Protein AF-A0A444TVW5-F1 (afdb_monomer)

Radius of gyration: 19.04 Å; Cα contacts (8 Å, |Δi|>4): 33; chains: 1; bounding box: 37×30×58 Å

Organism: Acipenser ruthenus (NCBI:txid7906)

Structure (mmCIF, N/CA/C/O backbone):
data_AF-A0A444TVW5-F1
#
_entry.id   AF-A0A444TVW5-F1
#
loop_
_atom_site.group_PDB
_atom_site.id
_atom_site.type_symbol
_atom_site.label_atom_id
_atom_site.label_alt_id
_atom_site.label_comp_id
_atom_site.label_asym_id
_atom_site.label_entity_id
_atom_site.label_seq_id
_atom_site.pdbx_PDB_ins_code
_atom_site.Cartn_x
_atom_site.Cartn_y
_atom_site.Cartn_z
_atom_site.occupancy
_atom_site.B_iso_or_equiv
_atom_site.auth_seq_id
_atom_site.auth_comp_id
_atom_site.auth_asym_id
_atom_site.auth_atom_id
_atom_site.pdbx_PDB_model_num
ATOM 1 N N . MET A 1 1 ? 9.878 -6.702 -8.348 1.00 72.81 1 MET A N 1
ATOM 2 C CA . MET A 1 1 ? 9.387 -5.324 -8.111 1.00 72.81 1 MET A CA 1
ATOM 3 C C . MET A 1 1 ? 8.063 -5.042 -8.808 1.00 72.81 1 MET A C 1
ATOM 5 O O . MET A 1 1 ? 7.048 -5.091 -8.133 1.00 72.81 1 MET A O 1
ATOM 9 N N . ALA A 1 2 ? 8.007 -4.789 -10.123 1.00 76.00 2 ALA A N 1
ATOM 10 C CA . ALA A 1 2 ? 6.727 -4.453 -10.770 1.00 76.00 2 ALA A CA 1
ATOM 11 C C . ALA A 1 2 ? 5.713 -5.597 -10.786 1.00 76.00 2 ALA A C 1
ATOM 13 O O . ALA A 1 2 ? 4.542 -5.374 -10.506 1.00 76.00 2 ALA A O 1
ATOM 14 N N . GLU A 1 3 ? 6.153 -6.820 -11.081 1.00 81.25 3 GLU A N 1
ATOM 15 C CA . GLU A 1 3 ? 5.263 -7.985 -11.080 1.00 81.25 3 GLU A CA 1
ATOM 16 C C . GLU A 1 3 ? 4.682 -8.252 -9.681 1.00 81.25 3 GLU A C 1
ATOM 18 O O . GLU A 1 3 ? 3.490 -8.519 -9.543 1.00 81.25 3 GLU A O 1
ATOM 23 N N . ASP A 1 4 ? 5.500 -8.097 -8.637 1.00 81.69 4 ASP A N 1
ATOM 24 C CA . ASP A 1 4 ? 5.074 -8.233 -7.241 1.00 81.69 4 ASP A CA 1
ATOM 25 C C . ASP A 1 4 ? 4.096 -7.123 -6.843 1.00 81.69 4 ASP A C 1
ATOM 27 O O . ASP A 1 4 ? 3.086 -7.402 -6.202 1.00 81.69 4 ASP A O 1
ATOM 31 N N . ALA A 1 5 ? 4.331 -5.886 -7.296 1.00 82.06 5 ALA A N 1
ATOM 32 C CA . ALA A 1 5 ? 3.420 -4.764 -7.087 1.00 82.06 5 ALA A CA 1
ATOM 33 C C . ALA A 1 5 ? 2.071 -4.963 -7.807 1.00 82.06 5 ALA A C 1
ATOM 35 O O . ALA A 1 5 ? 1.022 -4.661 -7.238 1.00 82.06 5 ALA A O 1
ATOM 36 N N . ILE A 1 6 ? 2.069 -5.524 -9.025 1.00 85.88 6 ILE A N 1
ATOM 37 C CA . ILE A 1 6 ? 0.841 -5.888 -9.755 1.00 85.88 6 ILE A CA 1
ATOM 38 C C . ILE A 1 6 ? 0.063 -6.962 -8.987 1.00 85.88 6 ILE A C 1
ATOM 40 O O . ILE A 1 6 ? -1.145 -6.815 -8.798 1.00 85.88 6 ILE A O 1
ATOM 44 N N . LYS A 1 7 ? 0.743 -8.018 -8.518 1.00 86.69 7 LYS A N 1
ATOM 45 C CA . LYS A 1 7 ? 0.121 -9.106 -7.743 1.00 86.69 7 LYS A CA 1
ATOM 46 C C . LYS A 1 7 ? -0.451 -8.603 -6.421 1.00 86.69 7 LYS A C 1
ATOM 48 O O . LYS A 1 7 ? -1.591 -8.927 -6.102 1.00 86.69 7 LYS A O 1
ATOM 53 N N . LEU A 1 8 ? 0.296 -7.774 -5.691 1.00 84.25 8 LEU A N 1
ATOM 54 C CA . LEU A 1 8 ? -0.163 -7.148 -4.449 1.00 84.25 8 LEU A CA 1
ATOM 55 C C . LEU A 1 8 ? -1.378 -6.256 -4.679 1.00 84.25 8 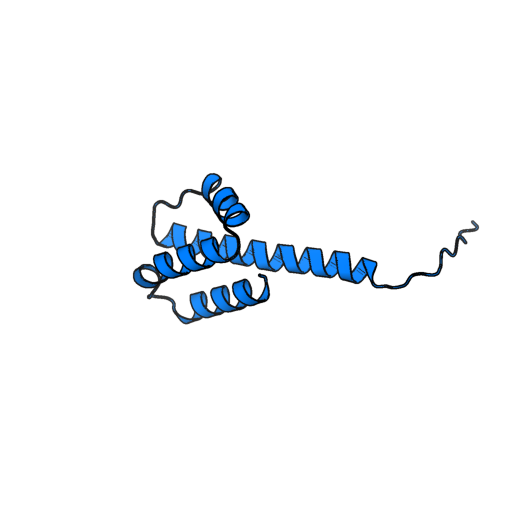LEU A C 1
ATOM 57 O O . LEU A 1 8 ? -2.353 -6.367 -3.944 1.00 84.25 8 LEU A O 1
ATOM 61 N N . ARG A 1 9 ? -1.357 -5.420 -5.723 1.00 86.31 9 ARG A N 1
ATOM 62 C CA . ARG A 1 9 ? -2.497 -4.569 -6.084 1.00 86.31 9 ARG A CA 1
ATOM 63 C C . ARG A 1 9 ? -3.728 -5.399 -6.446 1.00 86.31 9 ARG A C 1
ATOM 65 O O . ARG A 1 9 ? -4.823 -5.070 -6.006 1.00 86.31 9 ARG A O 1
ATOM 72 N N . GLY A 1 10 ? -3.558 -6.457 -7.241 1.00 86.81 10 GLY A N 1
ATOM 73 C CA . GLY A 1 10 ? -4.645 -7.370 -7.604 1.00 86.81 10 GLY A CA 1
ATOM 74 C C . GLY A 1 10 ? -5.258 -8.031 -6.373 1.00 86.81 10 GLY A C 1
ATOM 75 O O . GLY A 1 10 ? -6.461 -7.928 -6.155 1.00 86.81 10 GLY A O 1
ATOM 76 N N . TRP A 1 11 ? -4.410 -8.598 -5.514 1.00 86.38 11 TRP A N 1
ATOM 77 C CA . TRP A 1 11 ? -4.837 -9.216 -4.262 1.00 86.38 11 TRP A CA 1
ATOM 78 C C . TRP A 1 11 ? -5.587 -8.232 -3.356 1.00 86.38 11 TRP A C 1
ATOM 80 O O . TRP A 1 11 ? -6.615 -8.587 -2.784 1.00 86.38 11 TRP A O 1
ATOM 90 N N . PHE A 1 12 ? -5.110 -6.987 -3.258 1.00 84.62 12 PHE A N 1
ATOM 91 C CA . PHE A 1 12 ? -5.732 -5.945 -2.442 1.00 84.62 12 PHE A CA 1
ATOM 92 C C . PHE A 1 12 ? -7.163 -5.629 -2.891 1.00 84.62 12 PHE A C 1
ATOM 94 O O . PHE A 1 12 ? -8.065 -5.517 -2.068 1.00 84.62 12 PHE A O 1
ATOM 101 N N . LEU A 1 13 ? -7.380 -5.530 -4.206 1.00 83.62 13 LEU A N 1
ATOM 102 C CA . LEU A 1 13 ? -8.696 -5.252 -4.784 1.00 83.62 13 LEU A CA 1
ATOM 103 C C . LEU A 1 13 ? -9.659 -6.441 -4.654 1.00 83.62 13 LEU A C 1
ATOM 105 O O . LEU A 1 13 ? -10.856 -6.241 -4.471 1.00 83.62 13 LEU A O 1
ATOM 109 N N . GLU A 1 14 ? -9.151 -7.672 -4.735 1.00 88.38 14 GLU A N 1
ATOM 110 C CA . GLU A 1 14 ? -9.954 -8.895 -4.591 1.00 88.38 14 GLU A CA 1
ATOM 111 C C . GLU A 1 14 ? -10.377 -9.176 -3.139 1.00 88.38 14 GLU A C 1
ATOM 113 O O . GLU A 1 14 ? -11.370 -9.865 -2.915 1.00 88.38 14 GLU A O 1
ATOM 118 N N . ASN A 1 15 ? -9.648 -8.638 -2.155 1.00 84.50 15 ASN A N 1
ATOM 119 C CA . ASN A 1 15 ? -9.857 -8.886 -0.723 1.00 84.50 15 ASN A CA 1
ATOM 120 C C . ASN A 1 15 ? -10.370 -7.648 0.034 1.00 84.50 15 ASN A C 1
ATOM 122 O O . ASN A 1 15 ? -10.072 -7.472 1.220 1.00 84.50 15 ASN A O 1
ATOM 126 N N . ALA A 1 16 ? -11.156 -6.803 -0.639 1.00 78.94 16 ALA A N 1
ATOM 127 C CA . ALA A 1 16 ? -11.810 -5.656 -0.016 1.00 78.94 16 ALA A CA 1
ATOM 128 C C . ALA A 1 16 ? -12.624 -6.083 1.228 1.00 78.94 16 ALA A C 1
ATOM 130 O O . ALA A 1 16 ? -13.383 -7.055 1.189 1.00 78.94 16 ALA A O 1
ATOM 131 N N . GLY A 1 17 ? -12.454 -5.372 2.342 1.00 81.88 17 GLY A N 1
ATOM 132 C CA . GLY A 1 17 ? -13.000 -5.689 3.666 1.00 81.88 17 GLY A CA 1
ATOM 133 C C . GLY A 1 17 ? -12.026 -6.389 4.630 1.00 81.88 17 GLY A C 1
ATOM 134 O O . GLY A 1 17 ? -12.356 -6.563 5.807 1.00 81.88 17 GLY A O 1
ATOM 135 N N . LEU A 1 18 ? -10.835 -6.799 4.174 1.00 85.19 18 LEU A N 1
ATOM 136 C CA . LEU A 1 18 ? -9.778 -7.391 5.014 1.00 85.19 18 LEU A CA 1
ATOM 137 C C . LEU A 1 18 ? -8.605 -6.436 5.276 1.00 85.19 18 LEU A C 1
ATOM 139 O O . LEU A 1 18 ? -7.551 -6.859 5.762 1.00 85.19 18 LEU A O 1
ATOM 143 N N . GLU A 1 19 ? -8.763 -5.148 4.982 1.00 83.56 19 GLU A N 1
ATOM 144 C CA . GLU A 1 19 ? -7.694 -4.150 5.006 1.00 83.56 19 GLU A CA 1
ATOM 145 C C . GLU A 1 19 ? -7.066 -4.052 6.396 1.00 83.56 19 GLU A C 1
ATOM 147 O O . GLU A 1 19 ? -5.856 -4.180 6.526 1.00 83.56 19 GLU A O 1
ATOM 152 N N . ALA A 1 20 ? -7.868 -3.950 7.460 1.00 81.75 20 ALA A N 1
ATOM 153 C CA . ALA A 1 20 ? -7.365 -3.825 8.834 1.00 81.75 20 ALA A CA 1
ATOM 154 C C . ALA A 1 20 ? -6.459 -4.988 9.284 1.00 81.75 20 ALA A C 1
ATOM 156 O O . ALA A 1 20 ? -5.561 -4.796 10.102 1.00 81.75 20 ALA A O 1
ATOM 157 N N . GLN A 1 21 ? -6.683 -6.194 8.755 1.00 84.62 21 GLN A N 1
ATOM 158 C CA . GLN A 1 21 ? -5.901 -7.386 9.099 1.00 84.62 21 GLN A CA 1
ATOM 159 C C . GLN A 1 21 ? -4.684 -7.559 8.183 1.00 84.62 21 GLN A C 1
ATOM 161 O O . GLN A 1 21 ? -3.654 -8.085 8.603 1.00 84.62 21 GLN A O 1
ATOM 166 N N . SER A 1 22 ? -4.800 -7.121 6.930 1.00 81.88 22 SER A N 1
ATOM 167 C CA . SER A 1 22 ? -3.802 -7.346 5.885 1.00 81.88 22 SER A CA 1
ATOM 168 C C . SER A 1 22 ? -2.799 -6.204 5.734 1.00 81.88 22 SER A C 1
ATOM 170 O O . SER A 1 22 ? -1.637 -6.469 5.426 1.00 81.88 22 SER A O 1
ATOM 172 N N . LEU A 1 23 ? -3.196 -4.960 6.020 1.00 83.44 23 LEU A N 1
ATOM 173 C CA . LEU A 1 23 ? -2.355 -3.759 5.946 1.00 83.44 23 LEU A CA 1
ATOM 174 C C . LEU A 1 23 ? -0.997 -3.930 6.644 1.00 83.44 23 LEU A C 1
ATOM 176 O O . LEU A 1 23 ? 0.020 -3.684 5.998 1.00 83.44 23 LEU A O 1
ATOM 180 N N . PRO A 1 24 ? -0.918 -4.416 7.901 1.00 83.75 24 PRO A N 1
ATOM 181 C CA . PRO A 1 24 ? 0.368 -4.593 8.578 1.00 83.75 24 PRO A CA 1
ATOM 182 C C . PRO A 1 24 ? 1.290 -5.595 7.869 1.00 83.75 24 PRO A C 1
ATOM 184 O O . PRO A 1 24 ? 2.510 -5.433 7.860 1.00 83.75 24 PRO A O 1
ATOM 187 N N . ILE A 1 25 ? 0.711 -6.636 7.263 1.00 85.31 25 ILE A N 1
ATOM 188 C CA . ILE A 1 25 ? 1.448 -7.679 6.541 1.00 85.31 25 ILE A CA 1
ATOM 189 C C . ILE A 1 25 ? 1.967 -7.120 5.214 1.00 85.31 25 ILE A C 1
ATOM 191 O O . ILE A 1 25 ? 3.125 -7.343 4.866 1.00 85.31 25 ILE A O 1
ATOM 195 N N . ILE A 1 26 ? 1.136 -6.357 4.504 1.00 82.44 26 ILE A N 1
ATOM 196 C CA . ILE A 1 26 ? 1.489 -5.736 3.225 1.00 82.44 26 ILE A CA 1
ATOM 197 C C . ILE A 1 26 ? 2.566 -4.674 3.411 1.00 82.44 26 ILE A C 1
ATOM 199 O O . ILE A 1 26 ? 3.560 -4.702 2.696 1.00 82.44 26 ILE A O 1
ATOM 203 N N . VAL A 1 27 ? 2.422 -3.791 4.401 1.00 84.38 27 VAL A N 1
ATOM 204 C CA . VAL A 1 27 ? 3.443 -2.786 4.737 1.00 84.38 27 VAL A CA 1
ATOM 205 C C . VAL A 1 27 ? 4.784 -3.462 5.013 1.00 84.38 27 VAL A C 1
ATOM 207 O O . VAL A 1 27 ? 5.814 -3.052 4.484 1.00 84.38 27 VAL A O 1
ATOM 210 N N . ARG A 1 28 ? 4.776 -4.561 5.775 1.00 84.56 28 ARG A N 1
ATOM 211 C CA . ARG A 1 28 ? 5.993 -5.332 6.040 1.00 84.56 28 ARG A CA 1
ATOM 212 C C . ARG A 1 28 ? 6.561 -5.985 4.779 1.00 84.56 28 ARG A C 1
ATOM 214 O O . ARG A 1 28 ? 7.777 -6.023 4.621 1.00 84.56 28 ARG A O 1
ATOM 221 N N . ALA A 1 29 ? 5.712 -6.499 3.893 1.00 83.38 29 ALA A N 1
ATOM 222 C CA . ALA A 1 29 ? 6.139 -7.074 2.620 1.00 83.38 29 ALA A CA 1
ATOM 223 C C . ALA A 1 29 ? 6.770 -6.020 1.697 1.00 83.38 29 ALA A C 1
ATOM 225 O O . ALA A 1 29 ? 7.796 -6.300 1.085 1.00 83.38 29 ALA A O 1
ATOM 226 N N . LEU A 1 30 ? 6.201 -4.813 1.638 1.00 82.31 30 LEU A N 1
ATOM 227 C CA . LEU A 1 30 ? 6.746 -3.692 0.870 1.00 82.31 30 LEU A CA 1
ATOM 228 C C . LEU A 1 30 ? 8.100 -3.239 1.415 1.00 82.31 30 LEU A C 1
ATOM 230 O O . LEU A 1 30 ? 9.048 -3.117 0.643 1.00 82.31 30 LEU A O 1
ATOM 234 N N . TRP A 1 31 ? 8.224 -3.105 2.737 1.00 84.31 31 TRP A N 1
ATOM 235 C CA . TRP A 1 31 ? 9.504 -2.787 3.370 1.00 84.31 31 TRP A CA 1
ATOM 236 C C . TRP A 1 31 ? 10.579 -3.848 3.083 1.00 84.31 31 TRP A C 1
ATOM 238 O O . TRP A 1 31 ? 11.730 -3.508 2.843 1.00 84.31 31 TRP A O 1
ATOM 248 N N . MET A 1 32 ? 10.215 -5.137 3.042 1.00 83.56 32 MET A N 1
ATOM 249 C CA . MET A 1 32 ? 11.153 -6.211 2.677 1.00 83.56 32 MET A CA 1
ATOM 250 C C . MET A 1 32 ? 11.535 -6.225 1.189 1.00 83.56 32 MET A C 1
ATOM 252 O O . MET A 1 32 ? 12.564 -6.802 0.844 1.00 83.56 32 MET A O 1
ATOM 256 N N . MET A 1 33 ? 10.712 -5.651 0.309 1.00 79.31 33 MET A N 1
ATOM 257 C CA . MET A 1 33 ? 10.987 -5.607 -1.128 1.00 79.31 33 MET A CA 1
ATOM 258 C C . MET A 1 33 ? 11.927 -4.465 -1.510 1.00 79.3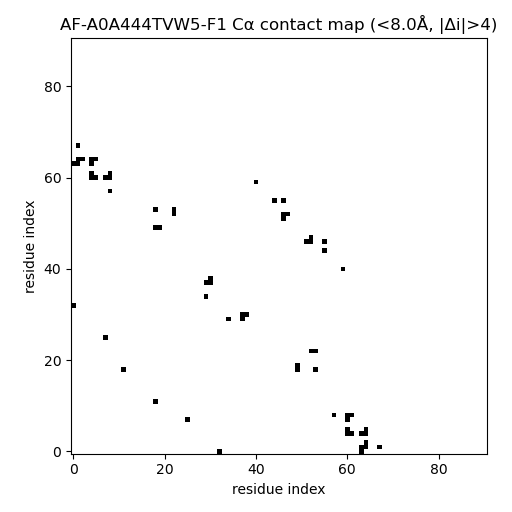1 33 MET A C 1
ATOM 260 O O . MET A 1 33 ? 12.830 -4.685 -2.312 1.00 79.31 33 MET A O 1
ATOM 264 N N . ASP A 1 34 ? 11.710 -3.266 -0.964 1.00 80.25 34 ASP A N 1
ATOM 265 C CA . ASP A 1 34 ? 12.516 -2.074 -1.254 1.00 80.25 34 ASP A CA 1
ATOM 266 C C . ASP A 1 34 ? 12.342 -1.044 -0.129 1.00 80.25 34 ASP A C 1
ATOM 268 O O . ASP A 1 34 ? 11.480 -0.161 -0.183 1.00 80.25 34 ASP A O 1
ATOM 272 N N . SER A 1 35 ? 13.131 -1.218 0.938 1.00 84.44 35 SER A N 1
ATOM 273 C CA . SER A 1 35 ? 13.015 -0.428 2.166 1.00 84.44 35 SER A CA 1
ATOM 274 C C . SER A 1 35 ? 13.312 1.050 1.940 1.00 84.44 35 SER A C 1
ATOM 276 O O . SER A 1 35 ? 12.564 1.881 2.437 1.00 84.44 35 SER A O 1
ATOM 278 N N . GLU A 1 36 ? 14.348 1.388 1.163 1.00 85.94 36 GLU A N 1
ATOM 279 C CA . GLU A 1 36 ? 14.730 2.785 0.899 1.00 85.94 36 GLU A CA 1
ATOM 280 C C . GLU A 1 36 ? 13.604 3.539 0.193 1.00 85.94 36 GLU A C 1
ATOM 282 O O . GLU A 1 36 ? 13.212 4.633 0.600 1.00 85.94 36 GLU A O 1
ATOM 287 N N . ARG A 1 37 ? 13.038 2.937 -0.858 1.00 82.38 37 ARG A N 1
ATOM 288 C CA . ARG A 1 37 ? 11.977 3.576 -1.634 1.00 82.38 37 ARG A CA 1
ATOM 289 C C . ARG A 1 37 ? 10.657 3.636 -0.874 1.00 82.38 37 ARG A C 1
ATOM 291 O O . ARG A 1 37 ? 9.877 4.561 -1.085 1.00 82.38 37 ARG A O 1
ATOM 298 N N . TRP A 1 38 ? 10.385 2.646 -0.028 1.00 84.06 38 TRP A N 1
ATOM 299 C CA . TRP A 1 38 ? 9.222 2.648 0.854 1.00 84.06 38 TRP A CA 1
ATOM 300 C C . TRP A 1 38 ? 9.331 3.716 1.950 1.00 84.06 38 TRP A C 1
ATOM 302 O O . TRP A 1 38 ? 8.376 4.459 2.161 1.00 84.06 38 TRP A O 1
ATOM 312 N N . GLU A 1 39 ? 10.484 3.833 2.611 1.00 85.12 39 GLU A N 1
ATOM 313 C CA . GLU A 1 39 ? 10.724 4.824 3.669 1.00 85.12 39 GLU A CA 1
ATOM 314 C C . GLU A 1 39 ? 10.638 6.256 3.131 1.00 85.12 39 GLU A C 1
ATOM 316 O O . GLU A 1 39 ? 9.929 7.078 3.711 1.00 85.12 39 GLU A O 1
ATOM 321 N N . ALA A 1 40 ? 11.247 6.529 1.971 1.00 85.12 40 ALA A N 1
ATOM 322 C CA . ALA A 1 40 ? 11.136 7.831 1.311 1.00 85.12 40 ALA A CA 1
ATOM 323 C C . ALA A 1 40 ? 9.676 8.198 0.982 1.00 85.12 40 ALA A C 1
ATOM 325 O O . ALA A 1 40 ? 9.262 9.340 1.155 1.00 85.12 40 ALA A O 1
ATOM 326 N N . TYR A 1 41 ? 8.873 7.220 0.551 1.00 79.88 41 TYR A N 1
ATOM 327 C CA . TYR A 1 41 ? 7.461 7.444 0.236 1.00 79.88 41 TYR A CA 1
ATOM 328 C C . TYR A 1 41 ? 6.590 7.633 1.493 1.00 79.88 41 TYR A C 1
ATOM 330 O O . TYR A 1 41 ? 5.592 8.348 1.445 1.00 79.88 41 TYR A O 1
ATOM 338 N N . GLN A 1 42 ? 6.954 7.022 2.628 1.00 80.44 42 GLN A N 1
ATOM 339 C CA . GLN A 1 42 ? 6.270 7.234 3.911 1.00 80.44 42 GLN A CA 1
ATOM 340 C C . GLN A 1 42 ? 6.570 8.600 4.538 1.00 80.44 42 GLN A C 1
ATOM 342 O O . GLN A 1 42 ? 5.685 9.175 5.169 1.00 80.44 42 GLN A O 1
ATOM 347 N N . GLU A 1 43 ? 7.782 9.139 4.381 1.00 80.94 43 GLU A N 1
ATOM 348 C CA . GLU A 1 43 ? 8.107 10.478 4.899 1.00 80.94 43 GLU A CA 1
ATOM 349 C C . GLU A 1 43 ? 7.237 11.575 4.270 1.00 80.94 43 GLU A C 1
ATOM 351 O O . GLU A 1 43 ? 6.859 12.530 4.949 1.00 80.94 43 GLU A O 1
ATOM 356 N N . GLU A 1 44 ? 6.864 11.422 2.999 1.00 77.38 44 GLU A N 1
ATOM 357 C CA . GLU A 1 44 ? 6.002 12.373 2.287 1.00 77.38 44 GLU A CA 1
ATOM 358 C C . GLU A 1 44 ? 4.508 12.210 2.625 1.00 77.38 44 GLU A C 1
ATOM 360 O O . GLU A 1 44 ? 3.702 13.103 2.346 1.00 77.38 44 GLU A O 1
ATOM 365 N N . HIS A 1 45 ? 4.121 11.092 3.246 1.00 72.50 45 HIS A N 1
ATOM 366 C CA . HIS A 1 45 ? 2.725 10.697 3.405 1.00 72.50 45 HIS A CA 1
ATOM 367 C C . HIS A 1 45 ? 2.472 9.989 4.743 1.00 72.50 45 HIS A C 1
ATOM 369 O O . HIS A 1 45 ? 2.770 8.809 4.920 1.00 72.50 45 HIS A O 1
ATOM 375 N N . THR A 1 46 ? 1.836 10.690 5.685 1.00 74.25 46 THR A N 1
ATOM 376 C CA . THR A 1 46 ? 1.398 10.110 6.966 1.00 74.25 46 THR A CA 1
ATOM 377 C C . THR A 1 46 ? -0.114 9.848 6.953 1.00 74.25 46 THR A C 1
ATOM 379 O O . THR A 1 46 ? -0.887 10.781 7.183 1.00 74.25 46 THR A O 1
ATOM 382 N N . PRO A 1 47 ? -0.572 8.610 6.682 1.00 78.44 47 PRO A N 1
ATOM 383 C CA . PRO A 1 47 ? -1.986 8.266 6.789 1.00 78.44 47 PRO A CA 1
ATOM 384 C C . PRO A 1 47 ? -2.430 8.232 8.260 1.00 78.44 47 PRO A C 1
ATOM 386 O O . PRO A 1 47 ? -1.768 7.639 9.112 1.00 78.44 47 PRO A O 1
ATOM 389 N N . ASN A 1 48 ? -3.569 8.855 8.557 1.00 81.94 48 ASN A N 1
ATOM 390 C CA . ASN A 1 48 ? -4.156 8.969 9.896 1.00 81.94 48 ASN A CA 1
ATOM 391 C C . ASN A 1 48 ? -5.346 8.023 10.098 1.00 81.94 48 ASN A C 1
ATOM 393 O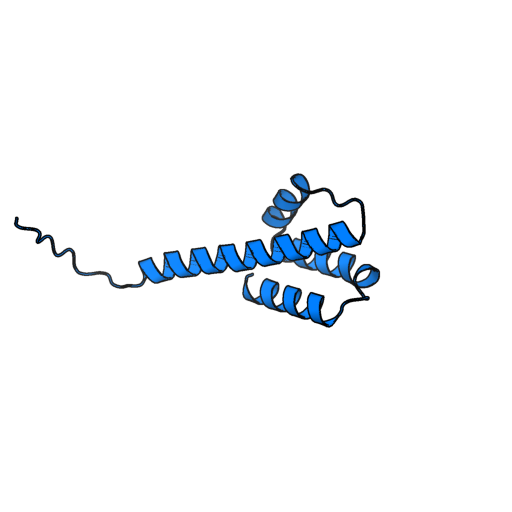 O . ASN A 1 48 ? -5.750 7.764 11.234 1.00 81.94 48 ASN A O 1
ATOM 397 N N . THR A 1 49 ? -5.918 7.504 9.011 1.00 86.00 49 THR A N 1
ATOM 398 C CA . THR A 1 49 ? -7.049 6.570 9.036 1.00 86.00 49 THR A CA 1
ATOM 399 C C . THR A 1 49 ? -6.746 5.294 8.256 1.00 86.00 49 THR A C 1
ATOM 401 O O . THR A 1 49 ? -5.780 5.211 7.495 1.00 86.00 49 THR A O 1
ATOM 404 N N . LEU A 1 50 ? -7.586 4.273 8.453 1.00 82.62 50 LEU A N 1
ATOM 405 C CA . LEU A 1 50 ? -7.479 3.021 7.709 1.00 82.62 50 LEU A CA 1
ATOM 406 C C . LEU A 1 50 ? -7.665 3.252 6.202 1.00 82.62 50 LEU A C 1
ATOM 408 O O . LEU A 1 50 ? -6.861 2.756 5.423 1.00 82.62 50 LEU A O 1
ATOM 412 N N . GLU A 1 51 ? -8.682 4.025 5.809 1.00 84.31 51 GLU A N 1
ATOM 413 C CA . GLU A 1 51 ? -8.953 4.376 4.407 1.00 84.31 51 GLU A CA 1
ATOM 414 C C . GLU A 1 51 ? -7.783 5.139 3.782 1.00 84.31 51 GLU A C 1
ATOM 416 O O . GLU A 1 51 ? -7.324 4.770 2.705 1.00 84.31 51 GLU A O 1
ATOM 421 N N . GLU A 1 52 ? -7.208 6.114 4.490 1.00 84.62 52 GLU A N 1
ATOM 422 C CA . GLU A 1 52 ? -6.008 6.813 4.015 1.00 84.62 52 GLU A CA 1
ATOM 423 C C . GLU A 1 52 ? -4.820 5.852 3.847 1.00 84.62 52 GLU A C 1
ATOM 425 O O . GLU A 1 52 ? -4.063 5.965 2.887 1.00 84.62 52 GLU A O 1
ATOM 430 N N . GLY A 1 53 ? -4.666 4.867 4.740 1.00 85.31 53 GLY A N 1
ATOM 431 C CA . GLY A 1 53 ? -3.632 3.835 4.621 1.00 85.31 53 GLY A CA 1
ATOM 432 C C . GLY A 1 53 ? -3.823 2.928 3.401 1.00 85.31 53 GLY A C 1
ATOM 433 O O . GLY A 1 53 ? -2.847 2.533 2.760 1.00 85.31 53 GLY A O 1
ATOM 434 N N . VAL A 1 54 ? -5.074 2.624 3.052 1.00 85.75 54 VAL A N 1
A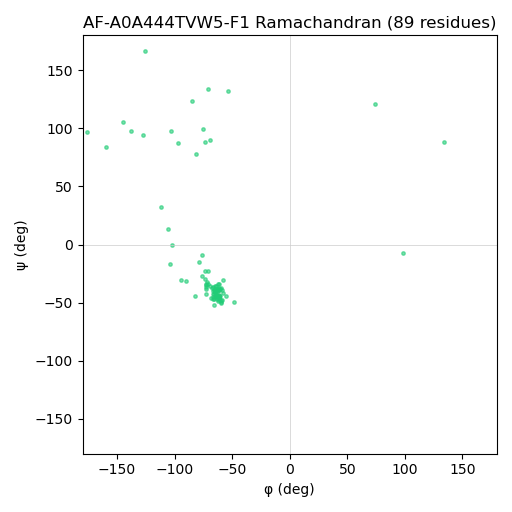TOM 435 C CA . VAL A 1 54 ? -5.443 1.872 1.845 1.00 85.75 54 VAL A CA 1
ATOM 436 C C . VAL A 1 54 ? -5.107 2.667 0.586 1.00 85.75 54 VAL A C 1
ATOM 438 O O . VAL A 1 54 ? -4.422 2.161 -0.305 1.00 85.75 54 VAL A O 1
ATOM 441 N N . GLU A 1 55 ? -5.568 3.915 0.513 1.00 86.88 55 GLU A N 1
ATOM 442 C CA . GLU A 1 55 ? -5.329 4.795 -0.632 1.00 86.88 55 GLU A CA 1
ATOM 443 C C . GLU A 1 55 ? -3.835 5.057 -0.835 1.00 86.88 55 GLU A C 1
ATOM 445 O O . GLU A 1 55 ? -3.338 5.026 -1.966 1.00 86.88 55 GLU A O 1
ATOM 450 N N . PHE A 1 56 ? -3.100 5.232 0.263 1.00 86.50 56 PHE A N 1
ATO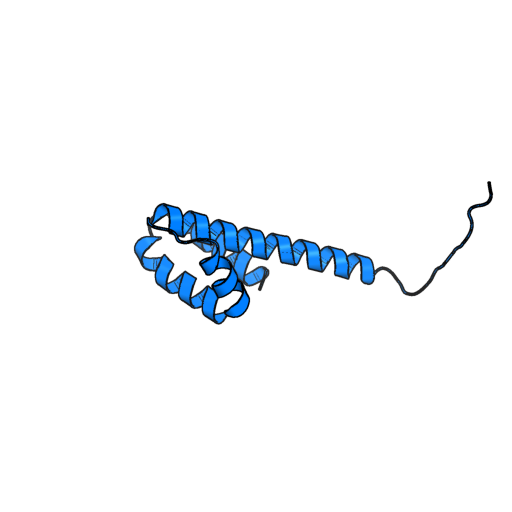M 451 C CA . PHE A 1 56 ? -1.651 5.372 0.272 1.00 86.50 56 PHE A CA 1
ATOM 452 C C . PHE A 1 56 ? -0.946 4.148 -0.331 1.00 86.50 56 PHE A C 1
ATOM 454 O O . PHE A 1 56 ? -0.119 4.290 -1.236 1.00 86.50 56 PHE A O 1
ATOM 461 N N . LEU A 1 57 ? -1.305 2.935 0.107 1.00 86.81 57 LEU A N 1
ATOM 462 C CA . LEU A 1 57 ? -0.738 1.699 -0.439 1.00 86.81 57 LEU A CA 1
ATOM 463 C C . LEU A 1 57 ? -1.029 1.535 -1.931 1.00 86.81 57 LEU A C 1
ATOM 465 O O . LEU A 1 57 ? -0.136 1.185 -2.705 1.00 86.81 57 LEU A O 1
ATOM 469 N N . LEU A 1 58 ? -2.271 1.783 -2.346 1.00 87.25 58 LEU A N 1
ATOM 470 C CA . LEU A 1 58 ? -2.663 1.682 -3.749 1.00 87.25 58 LEU A CA 1
ATOM 471 C C . LEU A 1 58 ? -1.900 2.691 -4.615 1.00 87.25 58 LEU A C 1
ATOM 473 O O . LEU A 1 58 ? -1.437 2.326 -5.699 1.00 87.25 58 LEU A O 1
ATOM 477 N N . SER A 1 59 ? -1.701 3.911 -4.112 1.00 87.44 59 SER A N 1
ATOM 478 C CA . SER A 1 59 ? -0.934 4.961 -4.788 1.00 87.44 59 SER A CA 1
ATOM 479 C C . SER A 1 59 ? 0.540 4.579 -4.950 1.00 87.44 59 SER A C 1
ATOM 481 O O . SER A 1 59 ? 1.082 4.690 -6.053 1.00 87.44 59 SER A O 1
ATOM 483 N N . TYR A 1 60 ? 1.172 4.034 -3.903 1.00 86.56 60 TYR A N 1
ATOM 484 C CA . TYR A 1 60 ? 2.549 3.531 -3.972 1.00 86.56 60 TYR A CA 1
ATOM 485 C C . TYR A 1 60 ? 2.706 2.409 -5.003 1.00 86.56 60 TYR A C 1
ATOM 487 O O . TYR A 1 60 ? 3.625 2.417 -5.830 1.00 86.56 60 TYR A O 1
ATOM 495 N N . LEU A 1 61 ? 1.799 1.428 -4.962 1.00 86.50 61 LEU A N 1
ATOM 496 C CA . LEU A 1 61 ? 1.810 0.292 -5.877 1.00 86.50 61 LEU A CA 1
ATOM 497 C C . LEU A 1 61 ? 1.637 0.768 -7.320 1.00 86.50 61 LEU A C 1
ATOM 499 O O . LEU A 1 61 ? 2.386 0.349 -8.199 1.00 86.50 61 LEU A O 1
ATOM 503 N N . GLU A 1 62 ? 0.710 1.688 -7.574 1.00 85.88 62 GLU A N 1
ATOM 504 C CA . GLU A 1 62 ? 0.498 2.245 -8.907 1.00 85.88 62 GLU A CA 1
ATOM 505 C C . GLU A 1 62 ? 1.705 3.057 -9.403 1.00 85.88 62 GLU A C 1
ATOM 507 O O . GLU A 1 62 ? 2.109 2.901 -10.558 1.00 85.88 62 GLU A O 1
ATOM 512 N N . ALA A 1 63 ? 2.332 3.861 -8.540 1.00 83.56 63 ALA A N 1
ATOM 513 C CA . ALA A 1 63 ? 3.557 4.590 -8.864 1.00 83.56 63 ALA A CA 1
ATOM 514 C C . ALA A 1 63 ? 4.727 3.642 -9.171 1.00 83.56 63 ALA A C 1
ATOM 516 O O . ALA A 1 63 ? 5.494 3.877 -10.106 1.00 83.56 63 ALA A O 1
ATOM 517 N N . THR A 1 64 ? 4.837 2.535 -8.437 1.00 83.88 64 THR A N 1
ATOM 518 C CA . THR A 1 64 ? 5.857 1.504 -8.666 1.00 83.88 64 THR A CA 1
ATOM 519 C C . THR A 1 64 ? 5.637 0.803 -10.005 1.00 83.88 64 THR A C 1
ATOM 521 O O . THR A 1 64 ? 6.572 0.672 -10.793 1.00 83.88 64 THR A O 1
ATOM 524 N N . ILE A 1 65 ? 4.391 0.433 -10.314 1.00 83.81 65 ILE A N 1
ATOM 525 C CA . ILE A 1 65 ? 4.012 -0.191 -11.590 1.00 83.81 65 ILE A CA 1
ATOM 526 C C . ILE A 1 65 ? 4.296 0.754 -12.765 1.00 83.81 65 ILE A C 1
ATOM 528 O O . ILE A 1 65 ? 4.934 0.350 -13.739 1.00 83.81 65 ILE A O 1
ATOM 532 N N . LYS A 1 66 ? 3.870 2.021 -12.672 1.00 80.56 66 LYS A N 1
ATOM 533 C CA . LYS A 1 66 ? 4.095 3.036 -13.715 1.00 80.56 66 LYS A CA 1
ATOM 534 C C . LYS A 1 66 ? 5.575 3.371 -13.883 1.00 80.56 66 LYS A C 1
ATOM 536 O O . LYS A 1 66 ? 6.047 3.457 -15.012 1.00 80.56 66 LYS A O 1
ATOM 541 N N . GLY A 1 67 ? 6.313 3.513 -12.784 1.00 73.94 67 GLY A N 1
ATOM 542 C CA . GLY A 1 67 ? 7.748 3.789 -12.808 1.00 73.94 67 GLY A CA 1
ATOM 543 C C . GLY A 1 67 ? 8.546 2.665 -13.465 1.00 73.94 67 GLY A C 1
ATOM 544 O O . GLY A 1 67 ? 9.455 2.934 -14.244 1.00 73.94 67 GLY A O 1
ATOM 545 N N . THR A 1 68 ? 8.177 1.402 -13.235 1.00 60.75 68 THR A N 1
ATOM 546 C CA . THR A 1 68 ? 8.811 0.289 -13.952 1.00 60.75 68 THR A CA 1
ATOM 547 C C . THR A 1 68 ? 8.370 0.210 -15.409 1.00 60.75 68 THR A C 1
ATOM 549 O O . THR A 1 68 ? 9.206 -0.070 -16.258 1.00 60.75 68 THR A O 1
ATOM 552 N N . ALA A 1 69 ? 7.109 0.499 -15.741 1.00 59.47 69 ALA A N 1
ATOM 553 C CA . ALA A 1 69 ? 6.679 0.569 -17.139 1.00 59.47 69 ALA A CA 1
ATOM 554 C C . ALA A 1 69 ? 7.442 1.656 -17.921 1.00 59.47 69 ALA A C 1
ATOM 556 O O . ALA A 1 69 ? 7.835 1.422 -19.061 1.00 59.47 69 ALA A O 1
ATOM 557 N N . ALA A 1 70 ? 7.717 2.803 -17.292 1.00 55.97 70 ALA A N 1
ATOM 558 C CA . ALA A 1 70 ? 8.538 3.867 -17.866 1.00 55.97 70 ALA A CA 1
ATOM 559 C C . ALA A 1 70 ? 10.002 3.430 -18.062 1.00 55.97 70 ALA A C 1
ATOM 561 O O . ALA A 1 70 ? 10.522 3.559 -19.165 1.00 55.97 70 ALA A O 1
ATOM 562 N N . GLN A 1 71 ? 10.627 2.806 -17.056 1.00 54.19 71 GLN A N 1
ATOM 563 C CA . GLN A 1 71 ? 11.999 2.282 -17.168 1.00 54.19 71 GLN A CA 1
ATOM 564 C C . GLN A 1 71 ? 12.130 1.150 -18.198 1.00 54.19 71 GLN A C 1
ATOM 566 O O . GLN A 1 71 ? 13.142 1.049 -18.887 1.00 54.19 71 GLN A O 1
ATOM 571 N N . VAL A 1 72 ? 11.114 0.291 -18.325 1.00 56.06 72 VAL A N 1
ATOM 572 C CA . VAL A 1 72 ? 11.072 -0.756 -19.356 1.00 56.06 72 VAL A CA 1
ATOM 573 C C . VAL A 1 72 ? 10.905 -0.137 -20.740 1.00 56.06 72 VAL A C 1
ATOM 575 O O . VAL A 1 72 ? 11.513 -0.636 -21.677 1.00 56.06 72 VAL A O 1
ATOM 578 N N . ASN A 1 73 ? 10.155 0.958 -20.881 1.00 47.28 73 ASN A N 1
ATOM 579 C CA . ASN A 1 73 ? 10.010 1.658 -22.156 1.00 47.28 73 ASN A CA 1
ATOM 580 C C . ASN A 1 73 ? 11.288 2.426 -22.553 1.00 47.28 73 ASN A C 1
ATOM 582 O O . ASN A 1 73 ? 11.678 2.374 -23.712 1.00 47.28 73 ASN A O 1
ATOM 586 N N . GLU A 1 74 ? 11.995 3.055 -21.607 1.00 50.66 74 GLU A N 1
ATOM 587 C CA . GLU A 1 74 ? 13.308 3.686 -21.858 1.00 50.66 74 GLU A CA 1
ATOM 588 C C . GLU A 1 74 ? 14.407 2.651 -22.177 1.00 50.66 74 GLU A C 1
ATOM 590 O O . GLU A 1 74 ? 15.239 2.858 -23.065 1.00 50.66 74 GLU A O 1
ATOM 595 N N . ASN A 1 75 ? 14.386 1.487 -21.519 1.00 46.56 75 ASN A N 1
ATOM 596 C CA . ASN A 1 75 ? 15.304 0.387 -21.835 1.00 46.56 75 ASN A CA 1
ATOM 597 C C . ASN A 1 75 ? 14.914 -0.378 -23.117 1.00 46.56 75 ASN A C 1
ATOM 599 O O . ASN A 1 75 ? 15.790 -0.937 -23.783 1.00 46.56 75 ASN A O 1
ATOM 603 N N . ALA A 1 76 ? 13.631 -0.396 -23.492 1.00 48.59 76 ALA A N 1
ATOM 604 C CA . ALA A 1 76 ? 13.153 -0.932 -24.769 1.00 48.59 76 ALA A CA 1
ATOM 605 C C . ALA A 1 76 ? 13.508 -0.008 -25.947 1.00 48.59 76 ALA A C 1
ATOM 607 O O . ALA A 1 76 ? 13.842 -0.501 -27.023 1.00 48.59 76 ALA A O 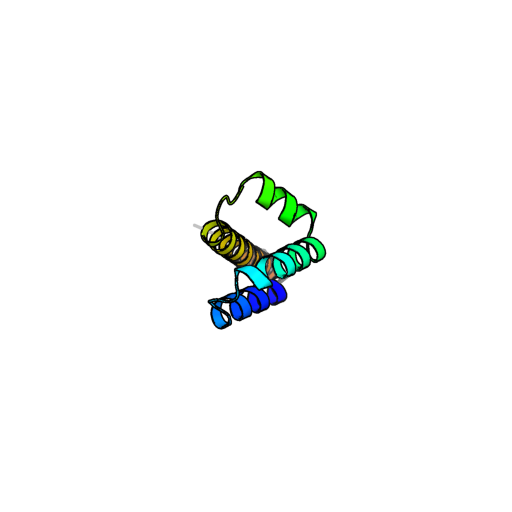1
ATOM 608 N N . ASP A 1 77 ? 13.525 1.311 -25.732 1.00 42.66 77 ASP A N 1
ATOM 609 C CA . ASP A 1 77 ? 14.039 2.287 -26.701 1.00 42.66 77 ASP A CA 1
ATOM 610 C C . ASP A 1 77 ? 15.561 2.135 -26.892 1.00 42.66 77 ASP A C 1
ATOM 612 O O . ASP A 1 77 ? 16.065 2.142 -28.012 1.00 42.66 77 ASP A O 1
ATOM 616 N N . SER A 1 78 ? 16.293 1.823 -25.816 1.00 45.03 78 SER A N 1
ATOM 617 C CA . SER A 1 78 ? 17.740 1.554 -25.875 1.00 45.03 78 SER A CA 1
ATOM 618 C C . SER A 1 78 ? 18.124 0.173 -26.437 1.00 45.03 78 SER A C 1
ATOM 620 O O . SER A 1 78 ? 19.306 -0.080 -26.677 1.00 45.03 78 SER A O 1
ATOM 622 N N . THR A 1 79 ? 17.168 -0.739 -26.664 1.00 46.09 79 THR A N 1
ATOM 623 C CA . THR A 1 79 ? 17.427 -2.059 -27.282 1.00 46.09 79 THR A CA 1
ATOM 624 C C . THR A 1 79 ? 17.032 -2.143 -28.760 1.00 46.09 79 THR A C 1
ATOM 626 O O . THR A 1 79 ? 17.319 -3.153 -29.411 1.00 46.09 79 THR A O 1
ATOM 629 N N . LEU A 1 80 ? 16.506 -1.063 -29.352 1.00 47.00 80 LEU A N 1
ATOM 630 C CA . LEU A 1 80 ? 16.399 -0.913 -30.805 1.00 47.00 80 LEU A CA 1
ATOM 631 C C . LEU A 1 80 ? 17.733 -0.434 -31.416 1.00 47.00 80 LEU A C 1
ATOM 633 O O . LEU A 1 80 ? 17.899 0.704 -31.835 1.00 47.00 80 LEU A O 1
ATOM 637 N N . LEU A 1 81 ? 18.640 -1.412 -31.543 1.00 45.44 81 LEU A N 1
ATOM 638 C CA . LEU A 1 81 ? 19.751 -1.533 -32.505 1.00 45.44 81 LEU A CA 1
ATOM 639 C C . LEU A 1 81 ? 21.013 -0.648 -32.324 1.00 45.44 81 LEU A C 1
AT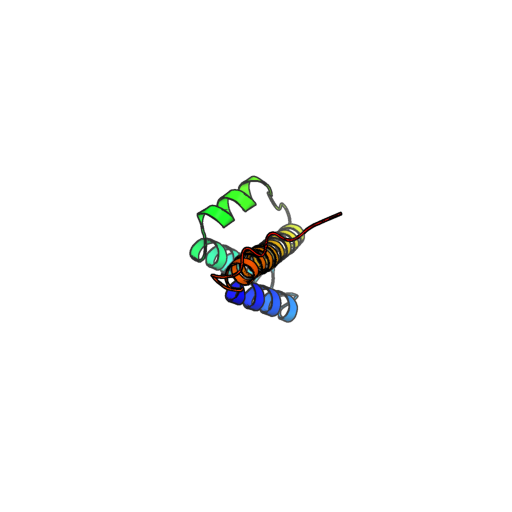OM 641 O O . LEU A 1 81 ? 20.973 0.564 -32.533 1.00 45.44 81 LEU A O 1
ATOM 645 N N . PRO A 1 82 ? 22.212 -1.258 -32.160 1.00 45.66 82 PRO A N 1
ATOM 646 C CA . PRO A 1 82 ? 23.462 -0.604 -32.518 1.00 45.66 82 PRO A CA 1
ATOM 647 C C . PRO A 1 82 ? 23.590 -0.616 -34.045 1.00 45.66 82 PRO A C 1
ATOM 649 O O . PRO A 1 82 ? 23.980 -1.612 -34.651 1.00 45.66 82 PRO A O 1
ATOM 652 N N . GLY A 1 83 ? 23.255 0.502 -34.681 1.00 48.09 83 GLY A N 1
ATOM 653 C CA . GLY A 1 83 ? 23.607 0.736 -36.078 1.00 48.09 83 GLY A CA 1
ATOM 654 C C . GLY A 1 83 ? 22.461 1.264 -36.920 1.00 48.09 83 GLY A C 1
ATOM 655 O O . GLY A 1 83 ? 21.792 0.502 -37.607 1.00 48.09 83 GLY A O 1
ATOM 656 N N . LYS A 1 84 ? 22.318 2.589 -36.939 1.00 39.69 84 LYS A N 1
ATOM 657 C CA . LYS A 1 84 ? 22.463 3.405 -38.153 1.00 39.69 84 LYS A CA 1
ATOM 658 C C . LYS A 1 84 ? 22.318 4.880 -37.782 1.00 39.69 84 LYS A C 1
ATOM 660 O O . LYS A 1 84 ? 21.221 5.419 -37.719 1.00 39.69 84 LYS A O 1
ATOM 665 N N . CYS A 1 85 ? 23.454 5.544 -37.589 1.00 45.31 85 CYS A N 1
ATOM 666 C CA . CYS A 1 85 ? 23.532 6.985 -37.792 1.00 45.31 85 CYS A CA 1
ATOM 667 C C . CYS A 1 85 ? 23.398 7.243 -39.300 1.00 45.31 85 CYS A C 1
ATOM 669 O O . CYS A 1 85 ? 24.401 7.229 -40.009 1.00 45.31 85 CYS A O 1
ATOM 671 N N . ASP A 1 86 ? 22.179 7.435 -39.799 1.00 40.59 86 ASP A N 1
ATOM 672 C CA . ASP A 1 86 ? 21.954 7.967 -41.145 1.00 40.59 86 ASP A CA 1
ATOM 673 C C . ASP A 1 86 ? 21.694 9.473 -41.019 1.00 40.59 86 ASP A C 1
ATOM 675 O O . ASP A 1 86 ? 20.570 9.940 -40.843 1.00 40.59 86 ASP A O 1
ATOM 679 N N . TRP A 1 87 ? 22.778 10.251 -41.027 1.00 45.22 87 TRP A N 1
ATOM 680 C CA . TRP A 1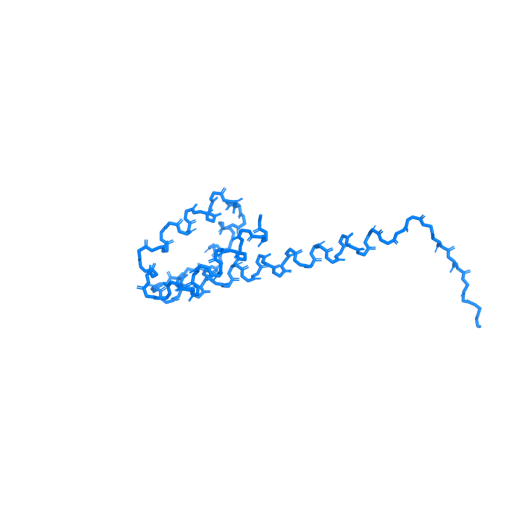 87 ? 22.697 11.696 -41.209 1.00 45.22 87 TRP A CA 1
ATOM 681 C C . TRP A 1 87 ? 22.382 11.976 -42.679 1.00 45.22 87 TRP A C 1
ATOM 683 O O . TRP A 1 87 ? 23.284 12.175 -43.493 1.00 45.22 87 TRP A O 1
ATOM 693 N N . LYS A 1 88 ? 21.095 12.021 -43.021 1.00 45.12 88 LYS A N 1
ATOM 694 C CA . LYS A 1 88 ? 20.622 12.704 -44.227 1.00 45.12 88 LYS A CA 1
ATOM 695 C C . LYS A 1 88 ? 19.356 13.496 -43.944 1.00 45.12 88 LYS A C 1
ATOM 697 O O . LYS A 1 88 ? 18.245 12.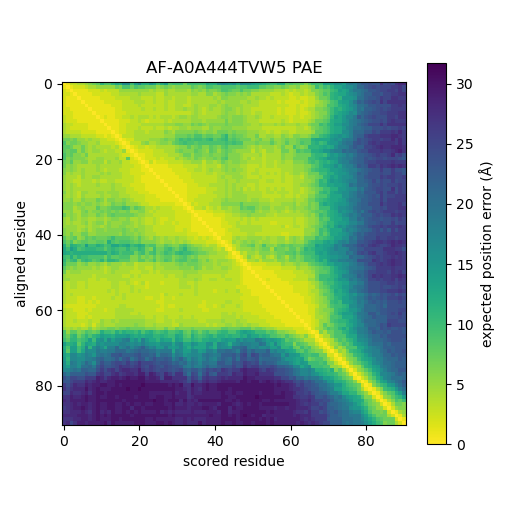990 -44.024 1.00 45.12 88 LYS A O 1
ATOM 702 N N . LEU A 1 89 ? 19.554 14.786 -43.714 1.00 40.06 89 LEU A N 1
ATOM 703 C CA . LEU A 1 89 ? 18.564 15.809 -44.015 1.00 40.06 89 LEU A CA 1
ATOM 704 C C . LEU A 1 89 ? 19.260 16.866 -44.869 1.00 40.06 89 LEU A C 1
ATOM 706 O O . LEU A 1 89 ? 19.961 17.741 -44.373 1.00 40.06 89 LEU A O 1
ATOM 710 N N . SER A 1 90 ? 19.113 16.701 -46.183 1.00 43.06 90 SER A N 1
ATOM 711 C CA . SER A 1 90 ? 19.222 17.795 -47.140 1.00 43.06 90 SER A CA 1
ATOM 712 C C . SER A 1 90 ? 17.861 18.475 -47.209 1.00 43.06 90 SER A C 1
ATOM 714 O O . SER A 1 90 ? 16.884 17.799 -47.526 1.00 43.06 90 SER A O 1
ATOM 716 N N . TYR A 1 91 ? 17.823 19.777 -46.943 1.00 45.66 91 TYR A N 1
ATOM 717 C CA . TYR A 1 91 ? 16.899 20.728 -47.558 1.00 45.66 91 TYR A CA 1
ATOM 718 C C . TYR A 1 91 ? 17.572 22.097 -47.617 1.00 45.66 91 TYR A C 1
ATOM 720 O O . TYR A 1 91 ? 18.236 22.456 -46.619 1.00 45.66 91 TYR A O 1
#

pLDDT: mean 73.75, std 16.16, range [39.69, 88.38]

Sequence (91 aa):
MAEDAIKLRGWFLENAGLEAQSLPIIVRALWMMDSERWEAYQEEHTPNTLEEGVEFLLSYLEATIKGTAAQVNENADSTLLPGKCDWKLSY

Solvent-accessible surface area (backbone atoms only — not comparable to full-atom values): 5492 Å² total; per-residue (Å²): 108,45,70,55,32,51,51,51,51,50,52,53,68,75,45,72,92,42,53,90,76,42,48,68,55,50,53,52,51,46,42,74,73,42,43,70,66,46,51,61,55,44,76,79,47,83,63,89,47,71,67,46,44,52,54,49,51,54,51,53,33,49,51,46,37,50,51,45,54,50,52,51,49,56,53,51,60,72,65,68,66,99,79,76,92,77,90,75,82,87,130

Foldseek 3Di:
DLVVLVVVLVVLVVPPPCQVVCLVVVLVVVCVVPVVLSVVLCVVDDDPDSVSSSVSSNVSSVCVNVVVVVVVVVVVVVPPDDDDPPPDDDD

Secondary structure (DSSP, 8-state):
-HHHHHHHHHHHHHTTT-HHHHHHHHHHHHHHH-HHHHHHHHHT----SHHHHHHHHHHHHHHHHHHHHHHHHHHHHTTS-S---------

Mean predicted aligned error: 11.52 Å